Protein AF-A0A821XCB0-F1 (afdb_monomer)

pLDDT: mean 82.34, std 9.52, range [61.09, 96.62]

Mean predicted aligned error: 10.5 Å

Structure (mmCIF, N/CA/C/O backbone):
data_AF-A0A821XCB0-F1
#
_entry.id   AF-A0A821XCB0-F1
#
loop_
_atom_site.group_PDB
_atom_site.id
_atom_site.type_symbol
_atom_site.label_atom_id
_atom_site.label_alt_id
_atom_site.label_comp_id
_atom_site.label_asym_id
_atom_site.label_entity_id
_atom_site.label_seq_id
_atom_site.pdbx_PDB_ins_code
_atom_site.Cartn_x
_atom_site.Cartn_y
_atom_site.Cartn_z
_atom_site.occupancy
_atom_site.B_iso_or_equiv
_atom_site.auth_seq_id
_atom_site.auth_comp_id
_atom_site.auth_asym_id
_atom_site.auth_atom_id
_atom_site.pdbx_PDB_model_num
ATOM 1 N N . LYS A 1 1 ? 24.592 0.636 -13.467 1.00 74.56 1 LYS A N 1
ATOM 2 C CA . LYS A 1 1 ? 23.629 -0.493 -13.639 1.00 74.56 1 LYS A CA 1
ATOM 3 C C . LYS A 1 1 ? 23.499 -1.383 -12.396 1.00 74.56 1 LYS A C 1
ATOM 5 O O . LYS A 1 1 ? 22.373 -1.600 -11.984 1.00 74.56 1 LYS A O 1
ATOM 10 N N . ARG A 1 2 ? 24.594 -1.860 -11.776 1.00 81.31 2 ARG A N 1
ATOM 11 C CA . ARG A 1 2 ? 24.547 -2.740 -10.582 1.00 81.31 2 ARG A CA 1
ATOM 12 C C . ARG A 1 2 ? 23.739 -2.155 -9.410 1.00 81.31 2 ARG A C 1
ATOM 14 O O . ARG A 1 2 ? 22.820 -2.807 -8.939 1.00 81.31 2 ARG A O 1
ATOM 21 N N . ARG A 1 3 ? 24.016 -0.905 -9.013 1.00 81.56 3 ARG A N 1
ATOM 22 C CA . ARG A 1 3 ? 23.271 -0.206 -7.944 1.00 81.56 3 ARG A CA 1
ATOM 23 C C . ARG A 1 3 ? 21.782 -0.055 -8.252 1.00 81.56 3 ARG A C 1
ATOM 25 O O . ARG A 1 3 ? 20.942 -0.383 -7.434 1.00 81.56 3 ARG A O 1
ATOM 32 N N . VAL A 1 4 ? 21.450 0.329 -9.485 1.00 81.81 4 VAL A N 1
ATOM 33 C CA . VAL A 1 4 ? 20.058 0.486 -9.946 1.00 81.81 4 VAL A CA 1
ATOM 34 C C . VAL A 1 4 ? 19.236 -0.804 -9.836 1.00 81.81 4 VAL A C 1
ATOM 36 O O . VAL A 1 4 ? 18.027 -0.728 -9.649 1.00 81.81 4 VAL A O 1
ATOM 39 N N . ILE A 1 5 ? 19.874 -1.969 -9.952 1.00 82.94 5 ILE A N 1
ATOM 40 C CA . ILE A 1 5 ? 19.216 -3.277 -9.833 1.00 82.94 5 ILE A CA 1
ATOM 41 C C . ILE A 1 5 ? 19.021 -3.686 -8.366 1.00 82.94 5 ILE A C 1
ATOM 43 O O . ILE A 1 5 ? 18.004 -4.284 -8.039 1.00 82.94 5 ILE A O 1
ATOM 47 N N . ASN A 1 6 ? 19.977 -3.357 -7.497 1.00 81.94 6 ASN A N 1
ATOM 48 C CA . ASN A 1 6 ? 20.002 -3.834 -6.112 1.00 81.94 6 ASN A CA 1
ATOM 49 C C . ASN A 1 6 ? 19.349 -2.867 -5.112 1.00 81.94 6 ASN A C 1
ATOM 51 O O . ASN A 1 6 ? 19.046 -3.267 -3.994 1.00 81.94 6 ASN A O 1
ATOM 55 N N . GLU A 1 7 ? 19.172 -1.600 -5.485 1.00 81.75 7 GLU A N 1
ATOM 56 C CA . GLU A 1 7 ? 18.666 -0.543 -4.608 1.00 81.75 7 GLU A CA 1
ATOM 57 C C . GLU A 1 7 ? 17.305 -0.022 -5.093 1.00 81.75 7 GLU A C 1
ATOM 59 O O . GLU A 1 7 ? 17.090 0.191 -6.293 1.00 81.75 7 GLU A O 1
ATOM 64 N N . THR A 1 8 ? 1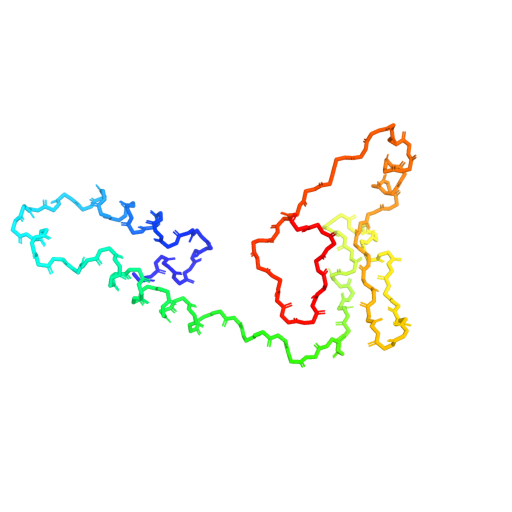6.411 0.273 -4.146 1.00 77.69 8 THR A N 1
ATOM 65 C CA . THR A 1 8 ? 15.109 0.928 -4.371 1.00 77.69 8 THR A CA 1
ATOM 66 C C . THR A 1 8 ? 15.207 2.447 -4.529 1.00 77.69 8 THR A C 1
ATOM 68 O O . THR A 1 8 ? 14.237 3.081 -4.938 1.00 77.69 8 THR A O 1
ATOM 71 N N . THR A 1 9 ? 16.375 3.043 -4.271 1.00 82.62 9 THR A N 1
ATOM 72 C CA . THR A 1 9 ? 16.631 4.483 -4.427 1.00 82.62 9 THR A CA 1
ATOM 73 C C . THR A 1 9 ? 16.272 4.972 -5.835 1.00 82.62 9 THR A C 1
ATOM 75 O O . THR A 1 9 ? 16.470 4.259 -6.828 1.00 82.62 9 THR A O 1
ATOM 78 N N . ALA A 1 10 ? 15.758 6.201 -5.943 1.00 82.00 10 ALA A N 1
ATOM 79 C CA . ALA A 1 10 ? 15.435 6.833 -7.222 1.00 82.00 10 ALA A CA 1
ATOM 80 C C . ALA A 1 10 ? 16.626 6.771 -8.198 1.00 82.00 10 ALA A C 1
ATOM 82 O O . ALA A 1 10 ? 17.764 7.049 -7.819 1.00 82.00 10 ALA A O 1
ATOM 83 N N . ILE A 1 11 ? 16.367 6.402 -9.460 1.00 84.06 11 ILE A N 1
ATOM 84 C CA . ILE A 1 11 ? 17.426 6.201 -10.467 1.00 84.06 11 ILE A CA 1
ATOM 85 C C . ILE A 1 11 ? 18.220 7.481 -10.701 1.00 84.06 11 ILE A C 1
ATOM 87 O O . ILE A 1 11 ? 19.441 7.408 -10.770 1.00 84.06 11 ILE A O 1
ATOM 91 N N . THR A 1 12 ? 17.542 8.629 -10.758 1.00 81.62 12 THR A N 1
ATOM 92 C CA . THR A 1 12 ? 18.174 9.941 -10.928 1.00 81.62 12 THR A CA 1
ATOM 93 C C . THR A 1 12 ? 19.191 10.201 -9.825 1.00 81.62 12 THR A C 1
ATOM 95 O O . THR A 1 12 ? 20.344 10.490 -10.109 1.00 81.62 12 THR A O 1
ATOM 98 N N . LYS A 1 13 ? 18.811 9.947 -8.566 1.00 83.75 13 LYS A N 1
ATOM 99 C CA . LYS A 1 13 ? 19.711 10.091 -7.419 1.00 83.75 13 LYS A CA 1
ATOM 100 C C . LYS A 1 13 ? 20.918 9.152 -7.512 1.00 83.75 13 LYS A C 1
ATOM 102 O O . LYS A 1 13 ? 22.037 9.584 -7.272 1.00 83.75 13 LYS A O 1
ATOM 107 N N . ILE A 1 14 ? 20.713 7.889 -7.901 1.00 83.94 14 ILE A N 1
ATOM 108 C CA . ILE A 1 14 ? 21.827 6.949 -8.117 1.00 83.94 14 ILE A CA 1
ATOM 109 C C . ILE A 1 14 ? 22.747 7.454 -9.236 1.00 83.94 14 ILE A C 1
ATOM 111 O O . ILE A 1 14 ? 23.961 7.355 -9.113 1.00 83.94 14 ILE A O 1
ATOM 115 N N . TYR A 1 15 ? 22.189 7.973 -10.330 1.00 83.06 15 TYR A N 1
ATOM 116 C CA . TYR A 1 15 ? 22.970 8.489 -11.449 1.00 83.06 15 TYR A CA 1
ATOM 117 C C . TYR A 1 15 ? 23.819 9.695 -11.037 1.00 83.06 15 TYR A C 1
ATOM 119 O O . TYR A 1 15 ? 25.026 9.683 -11.269 1.00 83.06 15 TYR A O 1
ATOM 127 N N . ASP A 1 16 ? 23.218 10.672 -10.360 1.00 83.19 16 ASP A N 1
ATOM 128 C CA . ASP A 1 16 ? 23.899 11.888 -9.910 1.00 83.19 16 ASP A CA 1
ATOM 129 C C . ASP A 1 16 ? 25.003 11.575 -8.886 1.00 83.19 16 ASP A C 1
ATOM 131 O O . ASP A 1 16 ? 26.104 12.118 -8.968 1.00 83.19 16 ASP A O 1
ATOM 135 N N . GLU A 1 17 ? 24.754 10.640 -7.961 1.00 85.56 17 GLU A N 1
ATOM 136 C CA . GLU A 1 17 ? 25.764 10.168 -7.005 1.00 85.56 17 GLU A CA 1
ATOM 137 C C . GLU A 1 17 ? 26.955 9.493 -7.696 1.00 85.56 17 GLU A C 1
ATOM 139 O O . GLU A 1 17 ? 28.103 9.714 -7.308 1.00 85.56 17 GLU A O 1
ATOM 144 N N . GLU A 1 18 ? 26.709 8.653 -8.703 1.00 82.38 18 GLU A N 1
ATOM 145 C CA . GLU A 1 18 ? 27.784 7.993 -9.452 1.00 82.38 18 GLU A CA 1
ATOM 146 C C . GLU A 1 18 ? 28.575 8.994 -10.302 1.00 82.38 18 GLU A C 1
ATOM 148 O O . GLU A 1 18 ? 29.797 8.877 -10.409 1.00 82.38 18 GLU A O 1
ATOM 153 N N . LEU A 1 19 ? 27.899 10.007 -10.845 1.00 79.00 19 LEU A N 1
ATOM 154 C CA . LEU A 1 19 ? 28.519 11.074 -11.624 1.00 79.00 19 LEU A CA 1
ATOM 155 C C . LEU A 1 19 ? 29.384 11.985 -10.742 1.00 79.00 19 LEU A C 1
ATOM 157 O O . LEU A 1 19 ? 30.475 12.361 -11.153 1.00 79.00 19 LEU A O 1
ATOM 161 N N . ALA A 1 20 ? 28.953 12.269 -9.510 1.00 80.69 20 ALA A N 1
ATOM 162 C CA . ALA A 1 20 ? 29.743 13.014 -8.528 1.00 80.69 20 ALA A CA 1
ATOM 163 C C . ALA A 1 20 ? 30.948 12.217 -7.991 1.00 80.69 20 ALA A C 1
ATOM 165 O O . ALA A 1 20 ? 31.978 12.800 -7.651 1.00 80.69 20 ALA A O 1
ATOM 166 N N . ARG A 1 21 ? 30.840 10.882 -7.904 1.00 80.38 21 ARG A N 1
ATOM 167 C CA . ARG A 1 21 ? 31.940 9.996 -7.474 1.00 80.38 21 ARG A CA 1
ATOM 168 C C . ARG A 1 21 ? 33.039 9.869 -8.519 1.00 80.38 21 ARG A C 1
ATOM 170 O O . ARG A 1 21 ? 34.203 9.689 -8.163 1.00 80.38 21 ARG A O 1
ATOM 177 N N . GLN A 1 22 ? 32.683 9.917 -9.796 1.00 73.44 22 GLN A N 1
ATOM 178 C CA . GLN A 1 22 ? 33.661 9.918 -10.870 1.00 73.44 22 GLN A CA 1
ATOM 179 C C . GLN A 1 22 ? 34.162 11.347 -11.078 1.00 73.44 22 GLN A C 1
ATOM 181 O O . GLN A 1 22 ? 33.433 12.204 -11.561 1.00 73.44 22 GLN A O 1
ATOM 186 N N . GLN A 1 23 ? 35.429 11.614 -10.751 1.00 64.56 23 GLN A N 1
ATOM 187 C CA . GLN A 1 23 ? 36.114 12.841 -11.171 1.00 64.56 23 GLN A CA 1
ATOM 188 C C . GLN A 1 23 ? 36.313 12.810 -12.696 1.00 64.56 23 GLN A C 1
ATOM 190 O O . GLN A 1 23 ? 37.397 12.511 -13.196 1.00 64.56 23 GLN A O 1
ATOM 195 N N . MET A 1 24 ? 35.236 13.019 -13.453 1.00 63.53 24 MET A N 1
ATOM 196 C CA . MET A 1 24 ? 35.274 12.917 -14.905 1.00 63.53 24 MET A CA 1
ATOM 197 C C . MET A 1 24 ? 36.051 14.082 -15.518 1.00 63.53 24 MET A C 1
ATOM 199 O O . MET A 1 24 ? 35.784 15.250 -15.242 1.00 63.53 24 MET A O 1
ATOM 203 N N . 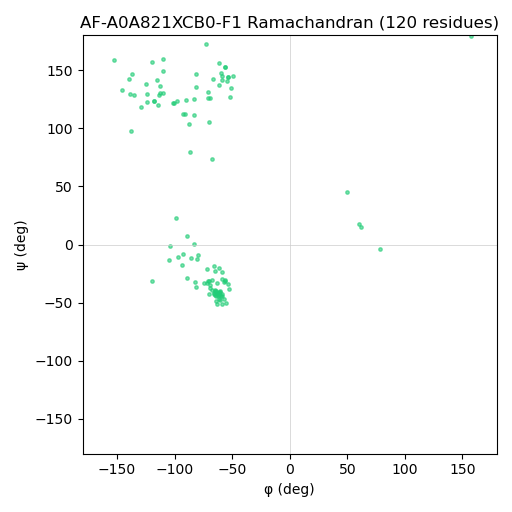SER A 1 25 ? 36.973 13.751 -16.423 1.00 65.38 25 SER A N 1
ATOM 204 C CA . SER A 1 25 ? 37.579 14.717 -17.343 1.00 65.38 25 SER A CA 1
ATOM 205 C C . SER A 1 25 ? 36.501 15.380 -18.212 1.00 65.38 25 SER A C 1
ATOM 207 O O . SER A 1 25 ? 35.558 14.716 -18.647 1.00 65.38 25 SER A O 1
ATOM 209 N N . GLN A 1 26 ? 36.667 16.665 -18.541 1.00 61.91 26 GLN A N 1
ATOM 210 C CA . GLN A 1 26 ? 35.732 17.421 -19.391 1.00 61.91 26 GLN A CA 1
ATOM 211 C C . GLN A 1 26 ? 35.500 16.765 -20.765 1.00 61.91 26 GLN A C 1
ATOM 213 O O . GLN A 1 26 ? 34.402 16.833 -21.311 1.00 61.91 26 GLN A O 1
ATOM 218 N N . THR A 1 27 ? 36.499 16.059 -21.301 1.00 65.00 27 THR A N 1
ATOM 219 C CA . THR A 1 27 ? 36.376 15.293 -22.552 1.00 65.00 27 THR A CA 1
ATOM 220 C C . THR A 1 27 ? 35.506 14.044 -22.418 1.00 65.00 27 THR A C 1
ATOM 222 O O . THR A 1 27 ? 34.817 13.680 -23.366 1.00 65.00 27 THR A O 1
ATOM 225 N N . ALA A 1 28 ? 35.483 13.406 -21.245 1.00 65.88 28 ALA A N 1
ATOM 226 C CA . ALA A 1 28 ? 34.620 12.255 -20.979 1.00 65.88 28 ALA A CA 1
ATOM 227 C C . ALA A 1 28 ? 33.153 12.678 -20.790 1.00 65.88 28 ALA A C 1
ATOM 229 O O . ALA A 1 28 ? 32.247 11.963 -21.215 1.00 65.88 28 ALA A O 1
ATOM 230 N N . ALA A 1 29 ? 32.915 13.869 -20.228 1.00 66.38 29 ALA A N 1
ATOM 231 C CA . ALA A 1 29 ? 31.573 14.428 -20.067 1.00 66.38 29 ALA A CA 1
ATOM 232 C C . ALA A 1 29 ? 30.866 14.684 -21.410 1.00 66.38 29 ALA A C 1
ATOM 234 O O . ALA A 1 29 ? 29.657 14.499 -21.503 1.00 66.38 29 ALA A O 1
ATOM 235 N N . ALA A 1 30 ? 31.612 15.043 -22.459 1.00 69.50 30 ALA A N 1
ATOM 236 C CA . ALA A 1 30 ? 31.059 15.293 -23.792 1.00 69.50 30 ALA A CA 1
ATOM 237 C C . ALA A 1 30 ? 30.589 14.019 -24.527 1.00 69.50 30 ALA A C 1
ATOM 239 O O . ALA A 1 30 ? 29.790 14.111 -25.454 1.00 69.50 30 ALA A O 1
ATOM 240 N N . ILE A 1 31 ? 31.086 12.841 -24.129 1.00 76.50 31 ILE A N 1
ATOM 241 C CA . ILE A 1 31 ? 30.745 11.538 -24.735 1.00 76.50 31 ILE A CA 1
ATOM 242 C C . ILE A 1 31 ? 29.648 10.824 -23.923 1.00 76.50 31 ILE A C 1
ATOM 244 O O . ILE A 1 31 ? 29.088 9.815 -24.357 1.00 76.50 31 ILE A O 1
ATOM 248 N N . MET A 1 32 ? 29.324 11.332 -22.732 1.00 68.62 32 MET A N 1
ATOM 249 C CA . MET A 1 32 ? 28.294 10.741 -21.888 1.00 68.62 32 MET A CA 1
ATOM 250 C C . MET A 1 32 ? 26.908 10.875 -22.531 1.00 68.62 32 MET A C 1
ATOM 252 O O . MET A 1 32 ? 26.600 11.913 -23.121 1.00 68.62 32 MET A O 1
ATOM 256 N N . PRO A 1 33 ? 26.048 9.847 -22.396 1.00 72.12 33 PRO A N 1
ATOM 257 C CA . PRO A 1 33 ? 24.655 9.956 -22.801 1.00 72.12 33 PRO A CA 1
ATOM 258 C C . PRO A 1 33 ? 23.992 11.133 -22.090 1.00 72.12 33 PRO A C 1
ATOM 260 O O . PRO A 1 33 ? 24.342 11.464 -20.950 1.00 72.12 33 PRO A O 1
ATOM 263 N N . SER A 1 34 ? 22.975 11.710 -22.721 1.00 78.00 34 SER A N 1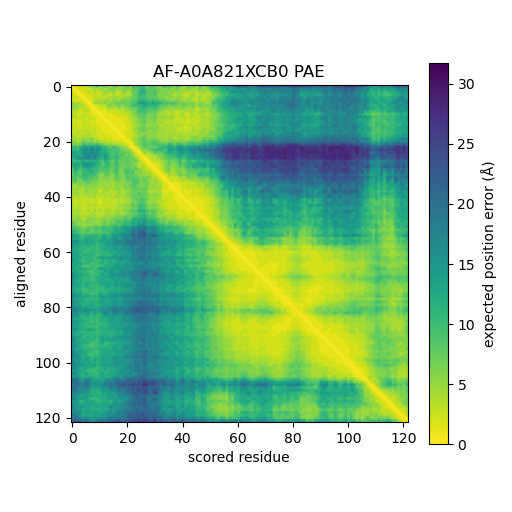
ATOM 264 C CA . SER A 1 34 ? 22.128 12.679 -22.032 1.00 78.00 34 SER A CA 1
ATOM 265 C C . SER A 1 34 ? 21.532 12.059 -20.759 1.00 78.00 34 SER A C 1
ATOM 267 O O . SER A 1 34 ? 21.312 10.845 -20.671 1.00 78.00 34 SER A O 1
ATOM 269 N N . SER A 1 35 ? 21.221 12.894 -19.765 1.00 74.44 35 SER A N 1
ATOM 270 C CA . SER A 1 35 ? 20.564 12.442 -18.529 1.00 74.44 35 SER A CA 1
ATOM 271 C C . SER A 1 35 ? 19.277 11.661 -18.821 1.00 74.44 35 SER A C 1
ATOM 273 O O . SER A 1 35 ? 18.968 10.685 -18.137 1.00 74.44 35 SER A O 1
ATOM 275 N N . TYR A 1 36 ? 18.556 12.032 -19.880 1.00 78.94 36 TYR A N 1
ATOM 276 C CA . TYR A 1 36 ? 17.381 11.317 -20.365 1.00 78.94 36 TYR A CA 1
ATOM 277 C C . TYR A 1 36 ? 17.708 9.894 -20.847 1.00 78.94 36 TYR A C 1
ATOM 279 O O . TYR A 1 36 ? 17.082 8.928 -20.401 1.00 78.94 36 TYR A O 1
ATOM 287 N N . GLU A 1 37 ? 18.704 9.733 -21.719 1.00 81.56 37 GLU A N 1
ATOM 288 C CA . GLU A 1 37 ? 19.099 8.427 -22.267 1.00 81.56 37 GLU A CA 1
ATOM 289 C C . GLU A 1 37 ? 19.668 7.504 -21.188 1.00 81.56 37 GLU A C 1
ATOM 291 O O . GLU A 1 37 ? 19.312 6.320 -21.125 1.00 81.56 37 GLU A O 1
ATOM 296 N N . ALA A 1 38 ? 20.494 8.057 -20.295 1.00 82.00 38 ALA A N 1
ATOM 297 C CA . ALA A 1 38 ? 21.022 7.340 -19.144 1.00 82.00 38 ALA A CA 1
ATOM 298 C C . ALA A 1 38 ? 19.879 6.833 -18.252 1.00 82.00 38 ALA A C 1
ATOM 300 O O . ALA A 1 38 ? 19.788 5.630 -17.981 1.00 82.00 38 ALA A O 1
ATOM 301 N N . ASN A 1 39 ? 18.947 7.712 -17.873 1.00 83.06 39 ASN A N 1
ATOM 302 C CA . ASN A 1 39 ? 17.789 7.333 -17.066 1.00 83.06 39 ASN A CA 1
ATOM 303 C C . ASN A 1 39 ? 16.899 6.307 -17.773 1.00 83.06 39 ASN A C 1
ATOM 305 O O . ASN A 1 39 ? 16.452 5.356 -17.133 1.00 83.06 39 ASN A O 1
ATOM 309 N N . SER A 1 40 ? 16.664 6.431 -19.079 1.00 83.88 40 SER A N 1
ATOM 310 C CA . SER A 1 40 ? 15.875 5.464 -19.856 1.00 83.88 40 SER A CA 1
ATOM 311 C C . SER A 1 40 ? 16.510 4.066 -19.849 1.00 83.88 40 SER A C 1
ATOM 313 O O . SER A 1 40 ? 15.846 3.065 -19.548 1.00 83.88 40 SER A O 1
ATOM 315 N N . GLY A 1 41 ? 17.822 3.980 -20.095 1.00 86.19 41 GLY A N 1
ATOM 316 C CA . GLY A 1 41 ? 18.565 2.719 -20.061 1.00 86.19 41 GLY A CA 1
ATOM 317 C C . GLY A 1 41 ? 18.606 2.079 -18.669 1.00 86.19 41 GLY A C 1
ATOM 318 O O . GLY A 1 41 ? 18.474 0.857 -18.538 1.00 86.19 41 GLY A O 1
ATOM 319 N N . LEU A 1 42 ? 18.748 2.894 -17.622 1.00 87.19 42 LEU A N 1
ATOM 320 C CA . LEU A 1 42 ? 18.738 2.446 -16.229 1.00 87.19 42 LEU A CA 1
ATOM 321 C C . LEU A 1 42 ? 17.339 1.992 -15.784 1.00 87.19 42 LEU A C 1
ATOM 323 O O . LEU A 1 42 ? 17.217 0.921 -15.188 1.00 87.19 42 LEU A O 1
ATOM 327 N N . ASN A 1 43 ? 16.284 2.725 -16.150 1.00 85.25 43 ASN A N 1
ATOM 328 C CA . ASN A 1 43 ? 14.893 2.321 -15.922 1.00 85.25 43 ASN A CA 1
ATOM 329 C C . ASN A 1 43 ? 14.586 0.984 -16.598 1.00 85.25 43 ASN A C 1
ATOM 331 O O . ASN A 1 43 ? 14.005 0.098 -15.975 1.00 85.25 43 ASN A O 1
ATOM 335 N N . ARG A 1 44 ? 15.027 0.787 -17.846 1.00 85.81 44 ARG A N 1
ATOM 336 C CA . ARG A 1 44 ? 14.866 -0.493 -18.551 1.00 85.81 44 ARG A CA 1
ATOM 337 C C . ARG A 1 44 ? 15.565 -1.641 -17.823 1.00 85.81 44 ARG A C 1
ATOM 339 O O . ARG A 1 44 ? 15.017 -2.738 -17.764 1.00 85.81 44 ARG A O 1
ATOM 346 N N . ALA A 1 45 ? 16.756 -1.403 -17.274 1.00 86.69 45 ALA A N 1
ATOM 347 C CA . ALA A 1 45 ? 17.469 -2.404 -16.485 1.00 86.69 45 ALA A CA 1
ATOM 348 C C . ALA A 1 45 ? 16.723 -2.744 -15.185 1.00 86.69 45 ALA A C 1
ATOM 350 O O . ALA A 1 45 ? 16.587 -3.923 -14.871 1.00 86.69 45 ALA A O 1
ATOM 351 N N . ARG A 1 46 ? 16.189 -1.738 -14.476 1.00 85.50 46 ARG A N 1
ATOM 352 C CA . ARG A 1 46 ? 15.395 -1.944 -13.255 1.00 85.50 46 ARG A CA 1
ATOM 353 C C . ARG A 1 46 ? 14.089 -2.688 -13.535 1.00 85.50 46 ARG A C 1
ATOM 355 O O . ARG A 1 46 ? 13.788 -3.640 -12.830 1.00 85.50 46 ARG A O 1
ATOM 362 N N . ARG A 1 47 ? 13.378 -2.335 -14.612 1.00 82.88 47 ARG A N 1
ATOM 363 C CA . ARG A 1 47 ? 12.120 -2.987 -15.023 1.00 82.88 47 ARG A CA 1
ATOM 364 C C . ARG A 1 47 ? 12.253 -4.493 -15.238 1.00 82.88 47 ARG A C 1
ATOM 366 O O . ARG A 1 47 ? 11.296 -5.205 -14.992 1.00 82.88 47 ARG A O 1
ATOM 373 N N . LYS A 1 48 ? 13.421 -4.988 -15.669 1.00 84.62 48 LYS A N 1
ATOM 374 C CA . LYS A 1 48 ? 13.663 -6.438 -15.808 1.00 84.62 48 LYS A CA 1
ATOM 375 C C . LYS A 1 48 ? 13.643 -7.188 -14.471 1.00 84.62 48 LYS A C 1
ATOM 377 O O . LYS A 1 48 ? 13.454 -8.395 -14.473 1.00 84.62 48 LYS A O 1
ATOM 382 N N . MET A 1 49 ? 13.882 -6.478 -13.372 1.00 81.69 49 MET A N 1
ATOM 383 C CA . MET A 1 49 ? 13.920 -7.017 -12.010 1.00 81.69 49 MET A CA 1
ATOM 384 C C . MET A 1 49 ? 12.657 -6.650 -11.225 1.00 81.69 49 MET A C 1
ATOM 386 O O . MET A 1 49 ? 12.410 -7.202 -10.159 1.00 81.69 49 MET A O 1
ATOM 390 N N . THR A 1 50 ? 11.861 -5.709 -11.738 1.00 78.50 50 THR A N 1
ATOM 391 C CA . THR A 1 50 ? 10.561 -5.372 -11.171 1.00 78.50 50 THR A CA 1
ATOM 392 C C . THR A 1 50 ? 9.609 -6.545 -11.405 1.00 78.50 50 THR A C 1
ATOM 394 O O . THR A 1 50 ? 9.462 -6.974 -12.553 1.00 78.50 50 THR A O 1
ATOM 397 N N . PRO A 1 51 ? 8.965 -7.075 -10.353 1.00 78.81 51 PRO A N 1
ATOM 398 C CA . PRO A 1 51 ? 7.972 -8.123 -10.519 1.00 78.81 51 PRO A CA 1
ATOM 399 C C . PRO A 1 51 ? 6.827 -7.633 -11.408 1.00 78.81 51 PRO A C 1
ATOM 401 O O . PRO A 1 51 ? 6.481 -6.449 -11.419 1.00 78.81 51 PRO A O 1
ATOM 404 N N . VAL A 1 52 ? 6.250 -8.558 -12.175 1.00 76.81 52 VAL A N 1
ATOM 405 C CA . VAL A 1 52 ? 5.080 -8.269 -13.006 1.00 76.81 52 VAL A CA 1
ATOM 406 C C . VAL A 1 52 ? 3.935 -7.845 -12.091 1.00 76.81 52 VAL A C 1
ATOM 408 O O . VAL A 1 52 ? 3.731 -8.444 -11.034 1.00 76.81 52 VAL A O 1
ATOM 411 N N . LEU A 1 53 ? 3.202 -6.803 -12.489 1.00 72.56 53 LEU A N 1
ATOM 412 C CA . LEU A 1 53 ? 2.018 -6.384 -11.749 1.00 72.56 53 LEU A CA 1
ATOM 413 C C . LEU A 1 53 ? 1.007 -7.541 -11.694 1.00 72.56 53 LEU A C 1
ATOM 415 O O . LEU A 1 53 ? 0.849 -8.252 -12.692 1.00 72.56 53 LEU A O 1
ATOM 419 N N . PRO A 1 54 ? 0.311 -7.736 -10.561 1.00 73.06 54 PRO A N 1
ATOM 420 C CA . PRO A 1 54 ? -0.720 -8.758 -10.456 1.00 73.06 54 PRO A CA 1
ATOM 421 C C . PRO A 1 54 ? -1.771 -8.593 -11.555 1.00 73.06 54 PRO A C 1
ATOM 423 O O . PRO A 1 54 ? -2.165 -7.475 -11.878 1.00 73.06 54 PRO A O 1
ATOM 426 N N . THR A 1 55 ? -2.241 -9.702 -12.123 1.00 76.62 55 THR A N 1
ATOM 427 C CA . THR A 1 55 ? -3.317 -9.710 -13.130 1.00 76.62 55 THR A CA 1
ATOM 428 C C . THR A 1 55 ? -4.702 -9.895 -12.515 1.00 76.62 55 THR A C 1
ATOM 430 O O . THR A 1 55 ? -5.701 -9.801 -13.222 1.00 76.62 55 THR A O 1
ATOM 433 N N . SER A 1 56 ? -4.779 -10.181 -11.212 1.00 77.25 56 SER A N 1
ATOM 434 C CA . SER A 1 56 ? -6.038 -10.343 -10.491 1.00 77.25 56 SER A CA 1
ATOM 435 C C . SER A 1 56 ? -5.887 -10.004 -9.007 1.00 77.25 56 SER A C 1
ATOM 437 O O . SER A 1 56 ? -4.792 -10.066 -8.447 1.00 77.25 56 SER A O 1
ATOM 439 N N . TYR A 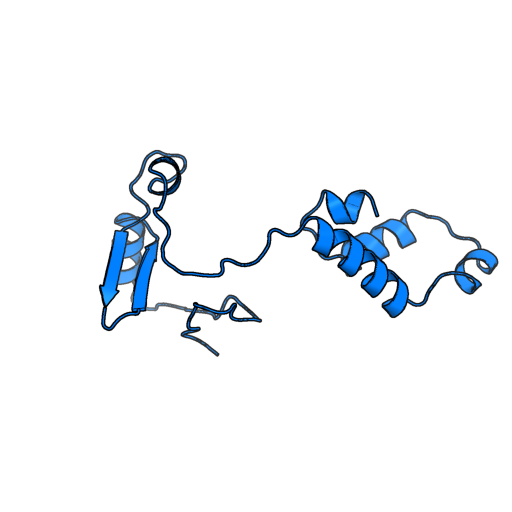1 57 ? -7.014 -9.699 -8.368 1.00 76.25 57 TYR A N 1
ATOM 440 C CA . TYR A 1 57 ? -7.159 -9.535 -6.917 1.00 76.25 57 TYR A CA 1
ATOM 441 C C . TYR A 1 57 ? -7.497 -10.856 -6.197 1.00 76.25 57 TYR A C 1
ATOM 443 O O . TYR A 1 57 ? -7.774 -10.849 -4.996 1.00 76.25 57 TYR A O 1
ATOM 451 N N . ALA A 1 58 ? -7.476 -11.986 -6.915 1.00 78.62 58 ALA A N 1
ATOM 452 C CA . ALA A 1 58 ? -7.705 -13.322 -6.375 1.00 78.62 58 ALA A CA 1
ATOM 453 C C . ALA A 1 58 ? -6.387 -13.899 -5.838 1.00 78.62 58 ALA A C 1
ATOM 455 O O . ALA A 1 58 ? -5.700 -14.667 -6.508 1.00 78.62 58 ALA A O 1
ATOM 456 N N . PHE A 1 59 ? -6.014 -13.475 -4.635 1.00 83.88 59 PHE A N 1
ATOM 457 C CA . PHE A 1 59 ? -4.846 -13.991 -3.927 1.00 83.88 59 PHE A CA 1
ATOM 458 C C . PHE A 1 59 ? -5.157 -14.162 -2.445 1.00 83.88 59 PHE A C 1
ATOM 460 O O . PHE A 1 59 ? -5.808 -13.311 -1.843 1.00 83.88 59 PHE A O 1
ATOM 467 N N . ASP A 1 60 ? -4.647 -15.213 -1.827 1.00 87.75 60 ASP A N 1
ATOM 468 C CA . ASP A 1 60 ? -4.682 -15.319 -0.373 1.00 87.75 60 ASP A CA 1
ATOM 469 C C . ASP 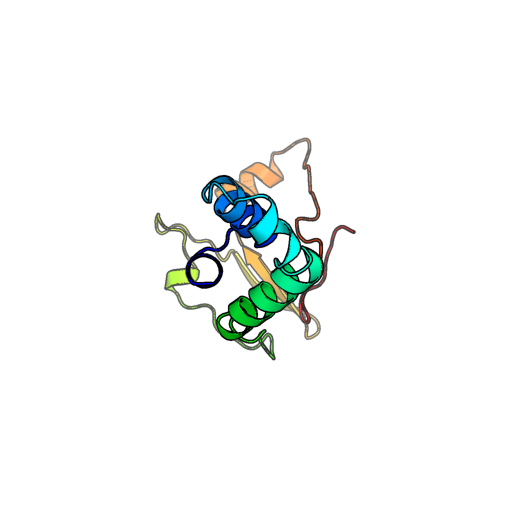A 1 60 ? -3.534 -14.506 0.226 1.00 87.75 60 ASP A C 1
ATOM 471 O O . ASP A 1 60 ? -2.467 -14.393 -0.380 1.00 87.75 60 ASP A O 1
ATOM 475 N N . ILE A 1 61 ? -3.746 -13.921 1.407 1.00 89.56 61 ILE A N 1
ATOM 476 C CA . ILE A 1 61 ? -2.677 -13.265 2.168 1.00 89.56 61 ILE A CA 1
ATOM 477 C C . ILE A 1 61 ? -2.065 -14.325 3.094 1.00 89.56 61 ILE A C 1
ATOM 479 O O . ILE A 1 61 ? -2.747 -14.770 4.018 1.00 89.56 61 ILE A O 1
ATOM 483 N N . PRO A 1 62 ? -0.804 -14.753 2.889 1.00 93.06 62 PRO A N 1
ATOM 484 C CA . PRO A 1 62 ? -0.137 -15.698 3.782 1.00 93.06 62 PRO A CA 1
ATOM 485 C C . PRO A 1 62 ? -0.161 -15.245 5.245 1.00 93.06 62 PRO A C 1
ATOM 487 O O . PRO A 1 62 ? -0.002 -14.058 5.520 1.00 93.06 62 PRO A O 1
ATOM 490 N N . ALA A 1 63 ? -0.282 -16.188 6.184 1.00 92.12 63 ALA A N 1
ATOM 491 C CA . ALA A 1 63 ? -0.393 -15.900 7.620 1.00 92.12 63 ALA A CA 1
ATOM 492 C C . ALA A 1 63 ? 0.735 -14.991 8.149 1.00 92.12 63 ALA A C 1
ATOM 494 O O . ALA A 1 63 ? 0.480 -14.064 8.910 1.00 92.12 63 ALA A O 1
ATOM 495 N N . GLN A 1 64 ? 1.963 -15.182 7.661 1.00 93.88 64 GLN A N 1
ATOM 496 C CA . GLN A 1 64 ? 3.129 -14.356 8.009 1.00 93.88 64 GLN A CA 1
ATOM 497 C C . GLN A 1 64 ? 2.996 -12.869 7.631 1.00 93.88 64 GLN A C 1
ATOM 499 O O . GLN A 1 64 ? 3.729 -12.039 8.153 1.00 93.88 64 GLN A O 1
ATOM 504 N N . TYR A 1 65 ? 2.093 -12.533 6.706 1.00 92.75 65 TYR A N 1
ATOM 505 C CA . TYR A 1 65 ? 1.804 -11.161 6.282 1.00 92.75 65 TYR A CA 1
ATOM 506 C C . TYR A 1 65 ? 0.495 -10.626 6.875 1.00 92.75 65 TYR A C 1
ATOM 508 O O . TYR A 1 65 ? 0.131 -9.481 6.618 1.00 92.75 65 TYR A O 1
ATOM 516 N N . GLN A 1 66 ? -0.221 -11.439 7.657 1.00 95.00 66 GLN A N 1
ATOM 517 C CA . GLN A 1 66 ? -1.424 -11.007 8.371 1.00 95.00 66 GLN A CA 1
ATOM 518 C C . GLN A 1 66 ? -1.111 -10.374 9.729 1.00 95.00 66 GLN A C 1
ATOM 520 O O . GLN A 1 66 ? -1.992 -9.753 10.326 1.00 95.00 66 GLN A O 1
ATOM 525 N N . VAL A 1 67 ? 0.132 -10.501 10.194 1.00 96.19 67 VAL A N 1
ATOM 526 C CA . VAL A 1 67 ? 0.620 -9.973 11.468 1.00 96.19 67 VAL A CA 1
ATOM 527 C C . VAL A 1 67 ? 1.768 -8.986 11.257 1.00 96.19 67 VAL A C 1
ATOM 529 O O . VAL A 1 67 ? 2.450 -8.993 10.232 1.00 96.19 67 VAL A O 1
ATOM 532 N N . THR A 1 68 ? 1.972 -8.108 12.233 1.00 93.88 68 THR A N 1
ATOM 533 C CA . THR A 1 68 ? 3.158 -7.245 12.315 1.00 93.88 68 THR A CA 1
ATOM 534 C C . THR A 1 68 ? 4.398 -8.053 12.716 1.00 93.88 68 THR A C 1
ATOM 536 O O . THR A 1 68 ? 4.300 -9.203 13.126 1.00 93.88 68 THR A O 1
ATOM 539 N N . ILE A 1 69 ? 5.576 -7.421 12.685 1.00 94.06 69 ILE A N 1
ATOM 540 C CA . ILE A 1 69 ? 6.842 -8.012 13.166 1.00 94.06 69 ILE A CA 1
ATOM 541 C C . ILE A 1 69 ? 6.763 -8.417 14.654 1.00 94.06 69 ILE A C 1
ATOM 543 O O . ILE A 1 69 ? 7.505 -9.287 15.093 1.00 94.06 69 ILE A O 1
ATOM 547 N N . ASN A 1 70 ? 5.854 -7.801 15.417 1.00 94.00 70 ASN A N 1
ATOM 548 C CA . ASN A 1 70 ? 5.625 -8.083 16.834 1.00 94.00 70 ASN A CA 1
ATOM 549 C C . ASN A 1 70 ? 4.422 -9.023 17.058 1.00 94.00 70 ASN A C 1
ATOM 551 O O . ASN A 1 70 ? 3.796 -8.956 18.112 1.00 94.00 70 ASN A O 1
ATOM 555 N N . ASP A 1 71 ? 4.033 -9.813 16.052 1.00 94.19 71 ASP A N 1
ATOM 556 C CA . ASP A 1 71 ? 2.927 -10.785 16.098 1.00 94.19 71 ASP A CA 1
ATOM 557 C C . ASP A 1 71 ? 1.532 -10.200 16.408 1.00 94.19 71 ASP A C 1
ATOM 559 O O . ASP A 1 71 ? 0.592 -10.915 16.750 1.00 94.19 71 ASP A O 1
ATOM 563 N N . VAL A 1 72 ? 1.354 -8.886 16.252 1.00 95.06 72 VAL A N 1
ATOM 564 C CA . VAL A 1 72 ? 0.037 -8.232 16.377 1.00 95.06 72 VAL A CA 1
ATOM 565 C C . VAL A 1 72 ? -0.749 -8.375 15.074 1.00 95.06 72 VAL A C 1
ATOM 567 O O . VAL A 1 72 ? -0.186 -8.115 14.011 1.00 95.06 72 VAL A O 1
ATOM 570 N N . GLN A 1 73 ? -2.043 -8.714 15.148 1.00 94.94 73 GLN A N 1
ATOM 571 C CA . GLN A 1 73 ? -2.942 -8.752 13.986 1.00 94.94 73 GLN A CA 1
ATOM 572 C C . GLN A 1 73 ? -2.889 -7.426 13.211 1.00 94.94 73 GLN A C 1
ATOM 574 O O . GLN A 1 73 ? -3.066 -6.352 13.787 1.00 94.94 73 GLN A O 1
ATOM 579 N N . PHE A 1 74 ? -2.637 -7.519 11.906 1.00 95.56 74 PHE A N 1
ATOM 580 C CA . PHE A 1 74 ? -2.444 -6.374 11.015 1.00 95.56 74 PHE A CA 1
ATOM 581 C C . PHE A 1 74 ? -3.466 -6.315 9.875 1.00 95.56 74 PHE A C 1
ATOM 583 O O . PHE A 1 74 ? -3.824 -5.236 9.411 1.00 95.56 74 PHE A O 1
ATOM 590 N N . VAL A 1 75 ? -3.958 -7.459 9.397 1.00 94.56 75 VAL A N 1
ATOM 591 C CA . VAL A 1 75 ? -5.056 -7.486 8.419 1.00 94.56 75 VAL A CA 1
ATOM 592 C C . VAL A 1 75 ? -6.375 -7.460 9.182 1.00 94.56 75 VAL A C 1
ATOM 594 O O . VAL A 1 75 ? -6.777 -8.460 9.770 1.00 94.56 75 VAL A O 1
ATOM 597 N N . LEU A 1 76 ? -7.037 -6.307 9.199 1.00 93.44 76 LEU A N 1
ATOM 598 C CA . LEU A 1 76 ? -8.263 -6.075 9.973 1.00 93.44 76 LEU A CA 1
ATOM 599 C C . LEU A 1 76 ? -9.526 -6.426 9.184 1.00 93.44 76 LEU A C 1
ATOM 601 O O . LEU A 1 76 ? -10.554 -6.777 9.761 1.00 93.44 76 LEU A O 1
ATOM 605 N N . CYS A 1 77 ? -9.472 -6.307 7.857 1.00 91.56 77 CYS A N 1
ATOM 606 C CA . CYS A 1 77 ? -10.586 -6.637 6.978 1.00 91.56 77 CYS A CA 1
ATOM 607 C C . CYS A 1 77 ? -10.062 -7.210 5.665 1.00 91.56 77 CYS A C 1
ATOM 609 O O . CYS A 1 77 ? -9.187 -6.617 5.037 1.00 91.56 77 CYS A O 1
ATOM 611 N N . ASP A 1 78 ? -10.655 -8.321 5.244 1.00 92.06 78 ASP A N 1
ATOM 612 C CA . ASP A 1 78 ? -10.539 -8.870 3.901 1.00 92.06 78 ASP A CA 1
ATOM 613 C C . ASP A 1 78 ? -11.928 -9.348 3.473 1.00 92.06 78 ASP A C 1
ATOM 615 O O . ASP A 1 78 ? -12.418 -10.387 3.922 1.00 92.06 78 ASP A O 1
ATOM 619 N N . LYS A 1 79 ? -12.632 -8.513 2.705 1.00 90.25 79 LYS A N 1
ATOM 620 C CA . LYS A 1 79 ? -14.020 -8.769 2.300 1.00 90.25 79 LYS A CA 1
ATOM 621 C C . LYS A 1 79 ? -14.227 -8.428 0.839 1.00 90.25 79 LYS A C 1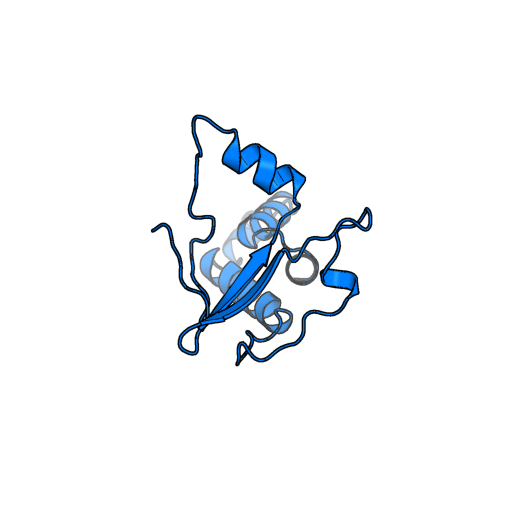
ATOM 623 O O . LYS A 1 79 ? -13.679 -7.458 0.335 1.00 90.25 79 LYS A O 1
ATOM 628 N N . THR A 1 80 ? -15.095 -9.180 0.173 1.00 88.31 80 THR A N 1
ATOM 629 C CA . THR A 1 80 ? -15.546 -8.847 -1.182 1.00 88.31 80 THR A CA 1
ATOM 630 C C . THR A 1 80 ? -16.927 -8.199 -1.120 1.00 88.31 80 THR A C 1
ATOM 632 O O . THR A 1 80 ? -17.872 -8.792 -0.606 1.00 88.31 80 THR A O 1
ATOM 635 N N . LEU A 1 81 ? -17.036 -6.977 -1.641 1.00 86.44 81 LEU A N 1
ATOM 636 C CA . LEU A 1 81 ? -18.250 -6.164 -1.712 1.00 86.44 81 LEU A CA 1
ATOM 637 C C . LEU A 1 81 ? -18.489 -5.788 -3.177 1.00 86.44 81 LEU A C 1
ATOM 639 O O . LEU A 1 81 ? -17.625 -5.181 -3.797 1.00 86.44 81 LEU A O 1
ATOM 643 N N . HIS A 1 82 ? -19.645 -6.134 -3.748 1.00 87.06 82 HIS A N 1
ATOM 644 C CA . HIS A 1 82 ? -20.000 -5.779 -5.136 1.00 87.06 82 HIS A CA 1
ATOM 645 C C . HIS A 1 82 ? -18.902 -6.114 -6.173 1.00 87.06 82 HIS A C 1
ATOM 647 O O . HIS A 1 82 ? -18.568 -5.291 -7.021 1.00 87.06 82 HIS A O 1
ATOM 653 N N . ASN A 1 83 ? -18.313 -7.313 -6.089 1.00 82.88 83 ASN A N 1
ATOM 654 C CA . ASN A 1 83 ? -17.182 -7.769 -6.918 1.00 82.88 83 ASN A CA 1
ATOM 655 C C . ASN A 1 83 ? -15.885 -6.947 -6.776 1.00 82.88 83 ASN A C 1
ATOM 657 O O . ASN A 1 83 ? -14.971 -7.099 -7.585 1.00 82.88 83 ASN A O 1
ATOM 661 N N . LYS A 1 84 ? -15.771 -6.110 -5.741 1.00 81.19 84 LYS A N 1
ATOM 662 C CA . LYS A 1 84 ? -14.542 -5.411 -5.360 1.00 81.19 84 LYS A CA 1
ATOM 663 C C . LYS A 1 84 ? -14.040 -5.939 -4.021 1.00 81.19 84 LYS A C 1
ATOM 665 O O . LYS A 1 84 ? -14.799 -6.034 -3.057 1.00 81.19 84 LYS A O 1
ATOM 670 N N . ARG A 1 85 ? -12.759 -6.291 -3.949 1.00 85.62 85 ARG A N 1
ATOM 671 C CA . ARG A 1 85 ? -12.125 -6.713 -2.698 1.00 85.62 85 ARG A CA 1
ATOM 672 C C . ARG A 1 85 ? -11.689 -5.486 -1.900 1.00 85.62 85 ARG A C 1
ATOM 674 O O . ARG A 1 85 ? -10.967 -4.640 -2.416 1.00 85.62 85 ARG A O 1
ATOM 681 N N . LEU A 1 86 ? -12.131 -5.404 -0.653 1.00 87.12 86 LEU A N 1
ATOM 682 C CA . LEU A 1 86 ? -11.734 -4.406 0.329 1.00 87.12 86 LEU A CA 1
ATOM 683 C C . LEU A 1 86 ? -10.726 -5.038 1.287 1.00 87.12 86 LEU A C 1
ATOM 685 O O . LEU A 1 86 ? -11.047 -6.013 1.969 1.00 87.12 86 LEU A O 1
ATOM 689 N N . LEU A 1 87 ? -9.541 -4.438 1.356 1.00 87.88 87 LEU A N 1
ATOM 690 C CA . LEU A 1 87 ? -8.497 -4.781 2.315 1.00 87.88 87 LEU A CA 1
ATOM 691 C C . LEU A 1 87 ? -8.300 -3.612 3.279 1.00 87.88 87 LEU A C 1
ATOM 693 O O . LEU A 1 87 ? -8.122 -2.475 2.841 1.00 87.88 87 LEU A O 1
ATOM 697 N N . LEU A 1 88 ? -8.326 -3.890 4.582 1.00 89.75 88 LEU A N 1
ATOM 698 C CA . LEU A 1 88 ? -7.977 -2.925 5.622 1.00 89.75 88 LEU A CA 1
ATOM 699 C C . LEU A 1 88 ? -6.771 -3.439 6.396 1.00 89.75 88 LEU A C 1
ATOM 701 O O . LEU A 1 88 ? -6.817 -4.524 6.979 1.00 89.75 88 LEU A O 1
ATOM 705 N N . PHE A 1 89 ? -5.725 -2.622 6.429 1.00 91.12 89 PHE A N 1
ATOM 706 C CA . PHE A 1 89 ? -4.496 -2.897 7.154 1.00 91.12 89 PHE A CA 1
ATOM 707 C C . PHE A 1 89 ? -4.339 -1.912 8.308 1.00 91.12 89 PHE A C 1
ATOM 709 O O . PHE A 1 89 ? -4.564 -0.713 8.142 1.00 91.12 89 PHE A O 1
ATOM 716 N N . GLY A 1 90 ? -3.940 -2.417 9.465 1.00 92.81 90 GLY A N 1
ATOM 717 C CA . GLY A 1 90 ? -3.701 -1.640 10.671 1.00 92.81 90 GLY A CA 1
ATOM 718 C C . GLY A 1 90 ? -3.804 -2.511 11.915 1.00 92.81 90 GLY A C 1
ATOM 719 O O .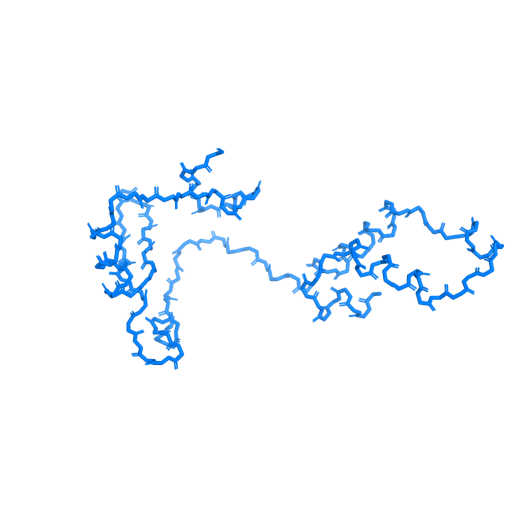 GLY A 1 90 ? -4.084 -3.699 11.839 1.00 92.81 90 GLY A O 1
ATOM 720 N N . THR A 1 91 ? -3.597 -1.922 13.081 1.00 94.62 91 THR A N 1
ATOM 721 C CA . THR A 1 91 ? -3.831 -2.590 14.365 1.00 94.62 91 THR A CA 1
ATOM 722 C C . THR A 1 91 ? -5.043 -1.987 15.067 1.00 94.62 91 THR A C 1
ATOM 724 O O . THR A 1 91 ? -5.411 -0.835 14.819 1.00 94.62 91 THR A O 1
ATOM 727 N N . ASP A 1 92 ? -5.640 -2.720 16.006 1.00 92.75 92 ASP A N 1
ATOM 728 C CA . ASP A 1 92 ? -6.749 -2.200 16.822 1.00 92.75 92 ASP A CA 1
ATOM 729 C C . ASP A 1 92 ? -6.365 -0.925 17.586 1.00 92.75 92 ASP A C 1
ATOM 731 O O . ASP A 1 92 ? -7.172 -0.010 17.767 1.00 92.75 92 ASP A O 1
ATOM 735 N N . GLN A 1 93 ? -5.096 -0.818 17.987 1.00 93.12 93 GLN A N 1
ATOM 736 C CA . GLN A 1 93 ? -4.557 0.384 18.612 1.00 93.12 93 GLN A CA 1
ATOM 737 C C . GLN A 1 93 ? -4.583 1.578 17.647 1.00 93.12 93 GLN A C 1
ATOM 739 O O . GLN A 1 93 ? -4.995 2.671 18.034 1.00 93.12 93 GLN A O 1
ATOM 744 N N . GLN A 1 94 ? -4.186 1.381 16.386 1.00 92.62 94 GLN A N 1
ATOM 745 C CA . GLN A 1 94 ? -4.255 2.426 15.362 1.00 92.62 94 GLN A CA 1
ATOM 746 C C . GLN A 1 94 ? -5.702 2.831 15.067 1.00 92.62 94 GLN A C 1
ATOM 748 O O . GLN A 1 94 ? -5.972 4.024 14.944 1.00 92.62 94 GLN A O 1
ATOM 753 N N . LEU A 1 95 ? -6.638 1.875 15.023 1.00 92.00 95 LEU A N 1
ATOM 754 C CA . LEU A 1 95 ? -8.067 2.178 14.895 1.00 92.00 95 LEU A CA 1
ATOM 755 C C . LEU A 1 95 ? -8.591 2.985 16.085 1.00 92.00 95 LEU A C 1
ATOM 757 O O . LEU A 1 95 ? -9.333 3.945 15.895 1.00 92.00 95 LEU A O 1
ATOM 761 N N . THR A 1 96 ? -8.177 2.635 17.301 1.00 94.44 96 THR A N 1
ATOM 762 C CA . THR A 1 96 ? -8.549 3.372 18.516 1.00 94.44 96 THR A CA 1
ATOM 763 C C . THR A 1 96 ? -8.025 4.805 18.461 1.00 94.44 96 THR A C 1
ATOM 765 O O . THR A 1 96 ? -8.767 5.749 18.739 1.00 94.44 96 THR A O 1
ATOM 768 N N . PHE A 1 97 ? -6.770 4.990 18.041 1.00 94.06 97 PHE A N 1
ATOM 769 C CA . PHE A 1 97 ? -6.210 6.321 17.833 1.00 94.06 97 PHE A CA 1
ATOM 770 C C . PHE A 1 97 ? -6.990 7.102 16.781 1.00 94.06 97 PHE A C 1
ATOM 772 O O . PHE A 1 97 ? -7.385 8.232 17.060 1.00 94.06 97 PHE A O 1
ATOM 779 N N . LEU A 1 98 ? -7.282 6.490 15.631 1.00 92.25 98 LEU A N 1
ATOM 780 C CA . LEU A 1 98 ? -8.065 7.108 14.565 1.00 92.25 98 LEU A CA 1
ATOM 781 C C . LEU A 1 98 ? -9.463 7.524 15.049 1.00 92.25 98 LEU A C 1
ATOM 783 O O . LEU A 1 98 ? -9.907 8.626 14.749 1.00 92.25 98 LEU A O 1
ATOM 787 N N . PHE A 1 99 ? -10.127 6.677 15.838 1.00 94.25 99 PHE A N 1
ATOM 788 C CA . PHE A 1 99 ? -11.454 6.943 16.399 1.00 94.25 99 PHE A CA 1
ATOM 789 C C . PHE A 1 99 ? -11.446 8.076 17.433 1.00 94.25 99 PHE A C 1
ATOM 791 O O . PHE A 1 99 ? -12.365 8.890 17.478 1.00 94.25 99 PHE A O 1
ATOM 798 N N . SER A 1 100 ? -10.406 8.141 18.267 1.00 96.00 100 SER A N 1
ATOM 799 C CA . SER A 1 100 ? -10.256 9.181 19.295 1.00 96.00 100 SER A CA 1
ATOM 800 C C . SER A 1 100 ? -9.716 10.515 18.761 1.00 96.00 100 SER A C 1
ATOM 802 O O . SER A 1 100 ? -9.738 11.524 19.469 1.00 96.00 100 SER A O 1
ATOM 804 N N . ALA A 1 101 ? -9.203 10.536 17.529 1.00 95.19 101 ALA A N 1
ATOM 805 C CA . ALA A 1 101 ? -8.573 11.712 16.957 1.00 95.19 101 ALA A CA 1
ATOM 806 C C . ALA A 1 101 ? -9.612 12.796 16.640 1.00 95.19 101 ALA A C 1
ATOM 808 O O . ALA A 1 101 ? -10.554 12.589 15.880 1.00 95.19 101 ALA A O 1
ATOM 809 N N . LYS A 1 102 ? -9.396 14.007 17.165 1.00 96.62 102 LYS A N 1
ATOM 810 C CA . LYS A 1 102 ? -10.218 15.182 16.825 1.00 96.62 102 LYS A CA 1
ATOM 811 C C . LYS A 1 102 ? -10.024 15.625 15.369 1.00 96.62 102 LYS A C 1
ATOM 813 O O . LYS A 1 102 ? -10.931 16.187 14.761 1.00 96.62 102 LYS A O 1
ATOM 818 N N . HIS A 1 103 ? -8.827 15.406 14.833 1.00 93.56 103 HIS A N 1
ATOM 819 C CA . HIS A 1 103 ? -8.441 15.779 13.480 1.00 93.56 103 HIS A CA 1
ATOM 820 C C . HIS A 1 103 ? -7.692 14.613 12.842 1.00 93.56 103 HIS A C 1
ATOM 822 O O . HIS A 1 103 ? -6.733 14.108 13.424 1.00 93.56 103 HIS A O 1
ATOM 828 N N . ILE A 1 104 ? -8.122 14.208 11.647 1.00 88.81 104 ILE A N 1
ATOM 829 C CA . ILE A 1 104 ? -7.466 13.175 10.845 1.00 88.81 104 ILE A CA 1
ATOM 830 C C . ILE A 1 104 ? -6.938 13.861 9.590 1.00 88.81 104 ILE A C 1
ATOM 832 O O . ILE A 1 104 ? -7.703 14.456 8.832 1.00 88.81 104 ILE A O 1
ATOM 836 N N . MET A 1 105 ? -5.625 13.796 9.393 1.00 85.44 105 MET A N 1
ATOM 837 C CA . MET A 1 105 ? -4.974 14.255 8.172 1.00 85.44 105 MET A CA 1
ATOM 838 C C . MET A 1 105 ? -4.731 13.036 7.292 1.00 85.44 105 MET A C 1
ATOM 840 O O . MET A 1 105 ? -4.122 12.065 7.736 1.00 85.44 105 MET A O 1
ATOM 844 N N . MET A 1 106 ? -5.247 13.075 6.069 1.00 84.31 106 MET A N 1
ATOM 845 C CA . MET A 1 106 ? -5.092 12.007 5.088 1.00 84.31 106 MET A CA 1
ATOM 846 C C . MET A 1 106 ? -4.477 12.623 3.840 1.00 84.31 106 MET A C 1
ATOM 848 O O . MET A 1 106 ? -4.953 13.657 3.378 1.00 84.31 106 MET A O 1
ATOM 852 N N . ASP A 1 107 ? -3.408 12.007 3.346 1.00 78.75 107 ASP A N 1
ATOM 853 C CA . ASP A 1 107 ? -2.687 12.443 2.155 1.00 78.75 107 ASP A CA 1
ATOM 854 C C . ASP A 1 107 ? -2.618 11.287 1.153 1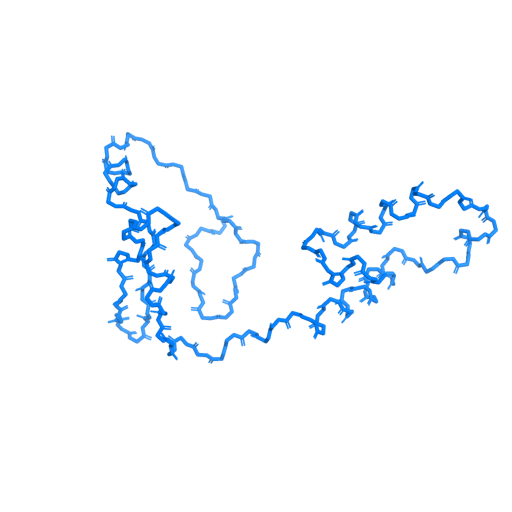.00 78.75 107 ASP A C 1
ATOM 856 O O . ASP A 1 107 ? -2.427 10.121 1.530 1.00 78.75 107 ASP A O 1
ATOM 860 N N . GLY A 1 108 ? -2.819 11.607 -0.123 1.00 70.12 108 GLY A N 1
ATOM 861 C CA . GLY A 1 108 ? -2.731 10.649 -1.215 1.00 70.12 108 GLY A CA 1
ATOM 862 C C . GLY A 1 108 ? -1.275 10.246 -1.411 1.00 70.12 108 GLY A C 1
ATOM 863 O O . GLY A 1 108 ? -0.476 11.006 -1.935 1.00 70.12 108 GLY A O 1
ATOM 864 N N . THR A 1 109 ? -0.906 9.040 -0.987 1.00 62.78 109 THR A N 1
ATOM 865 C CA . THR A 1 109 ? 0.507 8.618 -0.935 1.00 62.78 109 THR A CA 1
ATOM 866 C C . THR A 1 109 ? 1.056 8.094 -2.266 1.00 62.78 109 THR A C 1
ATOM 868 O O . THR A 1 109 ? 2.214 7.684 -2.331 1.00 62.78 109 THR A O 1
ATOM 871 N N . PHE A 1 110 ? 0.245 8.075 -3.328 1.00 63.81 110 PHE A N 1
ATOM 872 C CA . PHE A 1 110 ? 0.617 7.494 -4.614 1.00 63.81 110 PHE A CA 1
ATOM 873 C C . PHE A 1 110 ? 0.353 8.472 -5.765 1.00 63.81 110 PHE A C 1
ATOM 875 O O . PHE A 1 110 ? -0.794 8.793 -6.056 1.00 63.81 110 PHE A O 1
ATOM 882 N N . ASP A 1 111 ? 1.417 8.855 -6.479 1.00 65.75 111 ASP A N 1
ATOM 883 C CA . ASP A 1 111 ? 1.335 9.616 -7.741 1.00 65.75 111 ASP A CA 1
ATOM 884 C C . ASP A 1 111 ? 0.675 8.809 -8.873 1.00 65.75 111 ASP A C 1
ATOM 886 O O . ASP A 1 111 ? 0.266 9.344 -9.903 1.00 65.75 111 ASP A O 1
ATOM 890 N N . THR A 1 112 ? 0.620 7.485 -8.718 1.00 65.50 112 THR A N 1
ATOM 891 C CA . THR A 1 112 ? 0.066 6.561 -9.704 1.00 65.50 112 THR A CA 1
ATOM 892 C C . THR A 1 112 ? -0.752 5.492 -9.006 1.00 65.50 112 THR A C 1
ATOM 894 O O . THR A 1 112 ? -0.238 4.812 -8.119 1.00 65.50 112 THR A O 1
ATOM 897 N N . CYS A 1 113 ? -1.982 5.283 -9.465 1.00 71.38 113 CYS A N 1
ATOM 898 C CA . CYS A 1 113 ? -2.834 4.195 -9.011 1.00 71.38 113 CYS A CA 1
ATOM 899 C C . CYS A 1 113 ? -2.643 2.979 -9.939 1.00 71.38 113 CYS A C 1
ATOM 901 O O . CYS A 1 113 ? -2.981 3.067 -11.125 1.00 71.38 113 CYS A O 1
ATOM 903 N N . PRO A 1 114 ? -2.050 1.860 -9.472 1.00 71.00 114 PRO A N 1
ATOM 904 C CA . PRO A 1 114 ? -1.936 0.661 -10.291 1.00 71.00 114 PRO A CA 1
ATOM 905 C C . PRO A 1 114 ? -3.325 0.128 -10.673 1.00 71.00 114 PRO A C 1
ATOM 907 O O . PRO A 1 114 ? -4.286 0.339 -9.929 1.00 71.00 114 PRO A O 1
ATOM 910 N N . PRO A 1 115 ? -3.442 -0.630 -11.779 1.00 67.88 115 PRO A N 1
ATOM 911 C CA . PRO A 1 115 ? -4.662 -1.375 -12.065 1.00 67.88 115 PRO A CA 1
ATOM 912 C C . PRO A 1 115 ? -5.105 -2.179 -10.832 1.00 67.88 115 PRO A C 1
ATOM 914 O O . PRO A 1 115 ? -4.256 -2.684 -10.097 1.00 67.88 115 PRO A O 1
ATOM 917 N N . TYR A 1 116 ? -6.421 -2.302 -10.628 1.00 71.44 116 TYR A N 1
ATOM 918 C CA . TYR A 1 116 ? -7.075 -3.012 -9.510 1.00 71.44 116 TYR A CA 1
ATOM 919 C C . TYR A 1 116 ? -7.139 -2.286 -8.160 1.00 71.44 116 TYR A C 1
ATOM 921 O O . TYR A 1 116 ? -7.782 -2.808 -7.250 1.00 71.44 116 TYR A O 1
ATOM 929 N N . PHE A 1 117 ? -6.547 -1.099 -8.029 1.00 73.00 117 PHE A N 1
ATOM 930 C CA . PHE A 1 117 ? -6.729 -0.246 -6.855 1.00 73.00 117 PHE A CA 1
ATOM 931 C C . PHE A 1 117 ? -7.550 0.991 -7.224 1.00 73.00 117 PHE A C 1
ATOM 933 O O . PHE A 1 117 ? -7.508 1.453 -8.360 1.00 73.00 117 PHE A O 1
ATOM 940 N N . ASP A 1 118 ? -8.308 1.500 -6.255 1.00 75.19 118 ASP A N 1
ATOM 941 C CA . ASP A 1 118 ? -9.024 2.769 -6.358 1.00 75.19 118 ASP A CA 1
ATOM 942 C C . ASP A 1 118 ? -8.329 3.771 -5.421 1.00 75.19 118 ASP A C 1
ATOM 944 O O . ASP A 1 118 ? -8.061 3.469 -4.255 1.00 75.19 118 ASP A O 1
ATOM 948 N N . GLN A 1 119 ? -8.015 4.963 -5.927 1.00 73.12 119 GLN A N 1
ATOM 949 C CA . GLN A 1 119 ? -7.416 6.035 -5.138 1.00 73.12 119 GLN A CA 1
ATOM 950 C C . GLN A 1 119 ? -8.517 6.913 -4.534 1.00 73.12 119 GLN A C 1
ATOM 952 O O . GLN A 1 119 ? -9.377 7.425 -5.245 1.00 73.12 119 GLN A O 1
ATOM 957 N N . VAL A 1 120 ? -8.494 7.071 -3.209 1.00 73.06 120 VAL A N 1
ATOM 958 C CA . VAL A 1 120 ? -9.519 7.828 -2.467 1.00 73.06 120 VAL A CA 1
ATOM 959 C C . VAL A 1 120 ? -9.249 9.339 -2.489 1.00 73.06 120 VAL A C 1
ATOM 961 O O . VAL A 1 120 ? -10.191 10.125 -2.506 1.00 73.06 120 VAL A O 1
ATOM 964 N N . TYR A 1 121 ? -7.976 9.746 -2.522 1.00 68.94 121 TYR A N 1
ATOM 965 C CA . TYR A 1 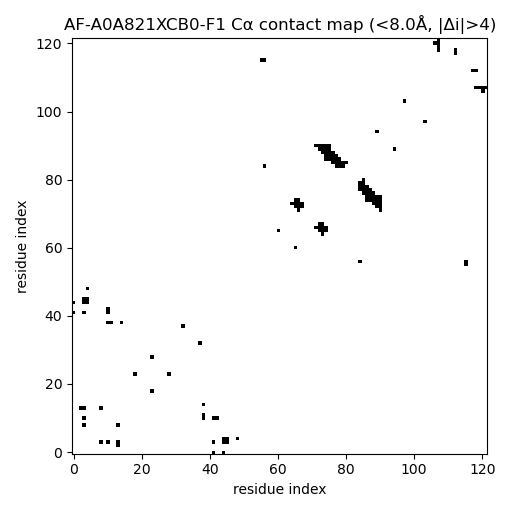121 ? -7.531 11.146 -2.520 1.00 68.94 121 TYR A CA 1
ATOM 966 C C . TYR A 1 121 ? -6.773 11.445 -3.810 1.00 68.94 121 TYR A C 1
ATOM 968 O O . TYR A 1 121 ? -5.815 10.735 -4.097 1.00 68.94 121 TYR A O 1
ATOM 976 N N . THR A 1 122 ? -7.204 12.445 -4.582 1.00 61.09 122 THR A N 1
ATOM 977 C CA . THR A 1 122 ? -6.539 12.884 -5.827 1.00 61.09 122 THR A CA 1
ATOM 978 C C . THR A 1 122 ? -5.664 14.099 -5.574 1.00 61.09 122 THR A C 1
ATOM 980 O O . THR A 1 122 ? -6.107 14.958 -4.779 1.00 61.09 122 THR A O 1
#

Solvent-accessible surface area (backbone atoms only — not comparable to full-atom values): 8082 Å² total; per-residue (Å²): 108,72,63,54,65,77,43,90,68,57,62,67,59,55,50,53,53,54,54,70,70,44,86,69,51,76,75,57,61,74,71,50,71,52,73,66,58,48,50,52,56,46,50,55,56,30,55,76,72,48,77,80,77,78,92,65,88,88,69,84,79,56,72,84,73,34,31,44,99,80,72,43,65,23,61,75,40,82,47,77,53,96,94,41,78,48,76,39,78,48,38,73,67,56,52,51,50,60,71,69,45,94,72,85,89,83,76,63,91,58,99,66,74,57,88,97,59,84,77,92,53,134

Secondary structure (DSSP, 8-state):
-HHHHH--S-HHHHHHHHHHHS---HHHHTTSPPHHHHHHHHHHHHHTTSPPPPS-S-----GGGTB-TTS-B-EEEEEEETTEEEEEE--HHHHHHHHH-S--------SS--TT---S--

Radius of gyration: 21.35 Å; Cα contacts (8 Å, |Δi|>4): 74; chains: 1; bounding box: 58×33×44 Å

Nearest PDB structures (foldseek):
  2dsm-assembly1_A  TM=1.989E-01  e=4.589E+00  Bacillus subtilis

Sequence (122 aa):
KRRVINETTAITKIYDEELARQQMSQTAAAIMPSSYEANSGLNRARRKMTPVLPTSYAFDIPAQYQVTINDVQFVLCDKTLHNKRLLLFGTDQQLTFLFSAKHIMMDGTFDTCPPYFDQVYT

Foldseek 3Di:
DVCLQVDPDDPLVVVVVVVVVDPDDPVRVVVDDDSVVSNVVSVVVNVVNDDDDDPDPPDDDDPVRQADPVRAGFFPDFDADPNATDTHGDGPVVVVCVVPDPDDDDDQPDPDDDPRDDTPHD